Protein AF-A0A535YR15-F1 (afdb_monomer_lite)

pLDDT: mean 78.08, std 16.88, range [30.02, 97.06]

Radius of gyration: 17.27 Å; chains: 1; bounding box: 36×46×43 Å

Secondary structure (DSSP, 8-state):
-----HHHHHHHHHHHHHTT--HHHHHHHHHHHHHHHHHHHHHHHHHHHHHTTT----HHHHHHHHHHHTTSEEEEPPSS-TT--EEEE-HHHHHHHHHHHHHHHHHHHHHTGGGS-HHHHHHHHHHHHHH-------

Sequence (138 aa):
MQVSDPDIAARFDRLVAEADLSRRGLQAWDALLRAHATLMRRLETDLELADRALISRSGMTRRVARLVREGLVRRANTEADARGVVVMLTDAGQDRLTETAPVHMRGVSDLFVAKLDDHELAVLESALAKVTLDCTFG

Structure (mmCIF, N/CA/C/O backbone):
data_AF-A0A535YR15-F1
#
_entry.id   AF-A0A535YR15-F1
#
loop_
_atom_site.group_PDB
_atom_site.id
_atom_site.type_symbol
_atom_site.label_atom_id
_atom_site.label_alt_id
_atom_site.label_comp_id
_atom_site.label_asym_id
_atom_site.label_entity_id
_atom_site.label_seq_id
_atom_site.pdbx_PDB_ins_code
_atom_site.Cartn_x
_atom_site.Cartn_y
_atom_site.Cartn_z
_atom_site.occupancy
_atom_site.B_iso_or_equiv
_atom_site.auth_seq_id
_atom_site.auth_comp_id
_atom_site.auth_asym_id
_atom_site.auth_atom_id
_atom_site.pdbx_PDB_model_num
ATOM 1 N N . MET A 1 1 ? 5.568 -6.279 11.457 1.00 39.84 1 MET A N 1
ATOM 2 C CA . MET A 1 1 ? 4.159 -6.669 11.249 1.00 39.84 1 MET A CA 1
ATOM 3 C C . MET A 1 1 ? 4.083 -8.187 11.334 1.00 39.84 1 MET A C 1
ATOM 5 O O . MET A 1 1 ? 4.403 -8.852 10.360 1.00 39.84 1 MET A O 1
ATOM 9 N N . GLN A 1 2 ? 3.791 -8.745 12.512 1.00 30.02 2 GLN A N 1
ATOM 10 C CA . GLN A 1 2 ? 3.528 -10.183 12.628 1.00 30.02 2 GLN A CA 1
ATOM 11 C C . GLN A 1 2 ? 2.104 -10.427 12.136 1.00 30.02 2 GLN A C 1
ATOM 13 O O . GLN A 1 2 ? 1.135 -10.093 12.812 1.00 30.02 2 GLN A O 1
ATOM 18 N N . VAL A 1 3 ? 1.988 -10.930 10.911 1.00 42.16 3 VAL A N 1
ATOM 19 C CA . VAL A 1 3 ? 0.731 -11.454 10.382 1.00 42.16 3 VAL A CA 1
ATOM 20 C C . VAL A 1 3 ? 0.538 -12.817 11.045 1.00 42.16 3 VAL A C 1
ATOM 22 O O . VAL A 1 3 ? 1.187 -13.784 10.668 1.00 42.16 3 VAL A O 1
ATOM 25 N N . SER A 1 4 ? -0.276 -12.874 12.099 1.00 50.34 4 SER A N 1
ATOM 26 C CA . SER A 1 4 ? -0.500 -14.100 12.885 1.00 50.34 4 SER A CA 1
ATOM 27 C C . SER A 1 4 ? -1.441 -15.108 12.210 1.00 50.34 4 SER A C 1
ATOM 29 O O . SER A 1 4 ? -1.733 -16.142 12.802 1.00 50.34 4 SER A O 1
ATOM 31 N N . ASP A 1 5 ? -1.906 -14.824 10.990 1.00 59.09 5 ASP A N 1
ATOM 32 C CA . ASP A 1 5 ? -2.767 -15.711 10.212 1.00 59.09 5 ASP A CA 1
ATOM 33 C C . ASP A 1 5 ? -2.048 -16.164 8.922 1.00 59.09 5 ASP A C 1
ATOM 35 O O . ASP A 1 5 ? -1.817 -15.339 8.027 1.00 59.09 5 ASP A O 1
ATOM 39 N N . PRO A 1 6 ? -1.659 -17.448 8.809 1.00 61.78 6 PRO A N 1
ATOM 40 C CA . PRO A 1 6 ? -0.968 -17.972 7.634 1.00 61.78 6 PRO A CA 1
ATOM 41 C C . PRO A 1 6 ? -1.801 -17.876 6.344 1.00 61.78 6 PRO A C 1
ATOM 43 O O . PRO A 1 6 ? -1.213 -17.842 5.260 1.00 61.78 6 PRO A O 1
ATOM 46 N N . ASP A 1 7 ? -3.133 -17.770 6.426 1.00 72.50 7 ASP A N 1
ATOM 47 C CA . ASP A 1 7 ? -3.982 -17.595 5.240 1.00 72.50 7 ASP A CA 1
ATOM 48 C C . ASP A 1 7 ? -3.862 -16.178 4.652 1.00 72.50 7 ASP A C 1
ATOM 50 O O . ASP A 1 7 ? -3.856 -16.001 3.432 1.00 72.50 7 ASP A O 1
ATOM 54 N N . ILE A 1 8 ? -3.650 -15.157 5.492 1.00 68.50 8 ILE A N 1
ATOM 55 C CA . ILE A 1 8 ? -3.462 -13.771 5.031 1.00 68.50 8 ILE A CA 1
ATOM 56 C C . ILE A 1 8 ? -2.156 -13.628 4.246 1.00 68.50 8 ILE A C 1
ATOM 58 O O . ILE A 1 8 ? -2.146 -12.997 3.188 1.00 68.50 8 ILE A O 1
ATOM 62 N N . ALA A 1 9 ? -1.064 -14.223 4.735 1.00 69.38 9 ALA A N 1
ATOM 63 C CA . ALA A 1 9 ? 0.224 -14.192 4.043 1.00 69.38 9 ALA A CA 1
ATOM 64 C C . ALA A 1 9 ? 0.135 -14.890 2.675 1.00 69.38 9 ALA A C 1
ATOM 66 O O . ALA A 1 9 ? 0.472 -14.292 1.655 1.00 69.38 9 ALA A O 1
ATOM 67 N N . ALA A 1 10 ? -0.434 -16.099 2.632 1.00 77.12 10 ALA A N 1
ATOM 68 C CA . ALA A 1 10 ? -0.624 -16.835 1.383 1.00 77.12 10 ALA A CA 1
ATOM 69 C C . ALA A 1 10 ? -1.538 -16.093 0.391 1.00 77.12 10 ALA A C 1
ATOM 71 O O . ALA A 1 10 ? -1.324 -16.130 -0.822 1.00 77.12 10 ALA A O 1
ATOM 72 N N . ARG A 1 11 ? -2.567 -15.398 0.886 1.00 76.19 11 ARG A N 1
ATOM 73 C CA . ARG A 1 11 ? -3.465 -14.585 0.058 1.00 76.19 11 ARG A CA 1
ATOM 74 C C . ARG A 1 11 ? -2.772 -13.345 -0.494 1.00 76.19 11 ARG A C 1
ATOM 76 O O . ARG A 1 11 ? -2.984 -13.024 -1.659 1.00 76.19 11 ARG A O 1
ATOM 83 N N . PHE A 1 12 ? -1.934 -12.683 0.300 1.00 75.38 12 PHE A N 1
ATOM 84 C CA . PHE A 1 12 ? -1.107 -11.575 -0.172 1.00 75.38 12 PHE A CA 1
ATOM 85 C C . PHE A 1 12 ? -0.138 -12.026 -1.271 1.00 75.38 12 PHE A C 1
ATOM 87 O O . PHE A 1 12 ? -0.077 -11.388 -2.320 1.00 75.38 12 PHE A O 1
ATOM 94 N N . ASP A 1 13 ? 0.534 -13.163 -1.084 1.00 78.31 13 ASP A N 1
ATOM 95 C CA . ASP A 1 13 ? 1.440 -13.727 -2.090 1.00 78.31 13 ASP A CA 1
ATOM 96 C C . ASP A 1 13 ? 0.713 -14.036 -3.409 1.00 78.31 13 ASP A C 1
ATOM 98 O O . ASP A 1 13 ? 1.221 -13.720 -4.486 1.00 78.31 13 ASP A O 1
ATOM 102 N N . ARG A 1 14 ? -0.514 -14.581 -3.342 1.00 80.31 14 ARG A N 1
ATOM 103 C CA . ARG A 1 14 ? -1.361 -14.781 -4.533 1.00 80.31 14 ARG A CA 1
ATOM 104 C C . ARG A 1 14 ? -1.682 -13.465 -5.242 1.00 80.31 14 ARG A C 1
ATOM 106 O O . ARG A 1 14 ? -1.535 -13.388 -6.455 1.00 80.31 14 ARG A O 1
ATOM 113 N N . LEU A 1 15 ? -2.072 -12.427 -4.501 1.00 81.00 15 LEU A N 1
ATOM 114 C CA . LEU A 1 15 ? -2.402 -11.111 -5.065 1.00 81.00 15 LEU A CA 1
ATOM 115 C C . LEU A 1 15 ? -1.205 -10.449 -5.753 1.00 81.00 15 LEU A C 1
ATOM 117 O O . LEU A 1 15 ? -1.353 -9.823 -6.800 1.00 81.00 15 LEU A O 1
ATOM 121 N N . VAL A 1 16 ? -0.021 -10.582 -5.155 1.00 81.00 16 VAL A N 1
ATOM 122 C CA . VAL A 1 16 ? 1.239 -10.108 -5.733 1.00 81.00 16 VAL A CA 1
ATOM 123 C C . VAL A 1 16 ? 1.536 -10.834 -7.044 1.00 81.00 16 VAL A C 1
ATOM 125 O O . VAL A 1 16 ? 1.861 -10.182 -8.036 1.00 81.00 16 VAL A O 1
ATOM 128 N N . ALA A 1 17 ? 1.390 -12.161 -7.058 1.00 80.12 17 ALA A N 1
ATOM 129 C CA . ALA A 1 17 ? 1.617 -12.972 -8.248 1.00 80.12 17 ALA A CA 1
ATOM 130 C C . ALA A 1 17 ? 0.616 -12.648 -9.373 1.00 80.12 17 ALA A C 1
ATOM 132 O O . ALA A 1 17 ? 1.017 -12.497 -10.522 1.00 80.12 17 ALA A O 1
ATOM 133 N N . GLU A 1 18 ? -0.671 -12.485 -9.053 1.00 83.44 18 GLU A N 1
ATOM 134 C CA . GLU A 1 18 ? -1.721 -12.130 -10.023 1.00 83.44 18 GLU A CA 1
ATOM 135 C C . GLU A 1 18 ? -1.529 -10.745 -10.655 1.00 83.44 18 GLU A C 1
ATOM 137 O O . GLU A 1 18 ? -1.974 -10.512 -11.779 1.00 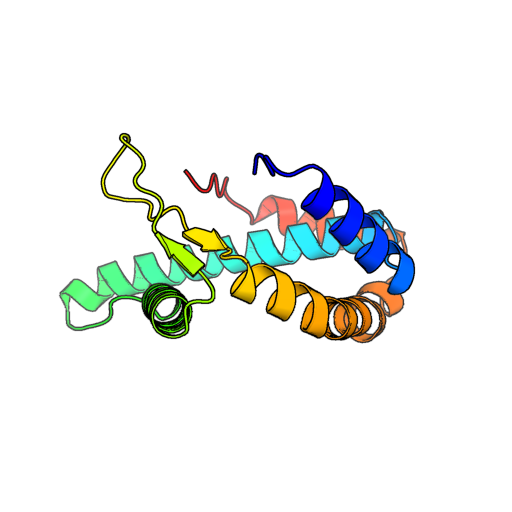83.44 18 GLU A O 1
ATOM 142 N N . ALA A 1 19 ? -0.898 -9.816 -9.938 1.00 83.19 19 ALA A N 1
ATOM 143 C CA . ALA A 1 19 ? -0.611 -8.473 -10.430 1.00 83.19 19 ALA A CA 1
ATOM 144 C C . ALA A 1 19 ? 0.721 -8.369 -11.198 1.00 83.19 19 ALA A C 1
ATOM 146 O O . ALA A 1 19 ? 1.081 -7.268 -11.610 1.00 83.19 19 ALA A O 1
ATOM 147 N N . ASP A 1 20 ? 1.448 -9.479 -11.370 1.00 82.94 20 ASP A N 1
ATOM 148 C CA . ASP A 1 20 ? 2.783 -9.528 -11.989 1.00 82.94 20 ASP A CA 1
ATOM 149 C C . ASP A 1 20 ? 3.781 -8.540 -11.349 1.00 82.94 20 ASP A C 1
ATOM 151 O O . ASP A 1 20 ? 4.611 -7.905 -11.999 1.00 82.94 20 ASP A O 1
ATOM 155 N N . LEU A 1 21 ? 3.674 -8.358 -10.030 1.00 85.44 21 LEU A N 1
ATOM 156 C CA . LEU A 1 21 ? 4.534 -7.432 -9.304 1.00 85.44 21 LEU A CA 1
ATOM 157 C C . LEU A 1 21 ? 5.867 -8.101 -8.975 1.00 85.44 21 LEU A C 1
ATOM 159 O O . LEU A 1 21 ? 5.951 -8.998 -8.132 1.00 85.44 21 LEU A O 1
ATOM 163 N N . SER A 1 22 ? 6.938 -7.621 -9.610 1.00 88.56 22 SER A N 1
ATOM 164 C CA . SER A 1 22 ? 8.292 -8.085 -9.318 1.00 88.56 22 SER A CA 1
ATOM 165 C C . SER A 1 22 ? 8.678 -7.787 -7.864 1.00 88.56 22 SER A C 1
ATOM 167 O O . SER A 1 22 ? 8.237 -6.805 -7.260 1.00 88.56 22 SER A O 1
ATOM 169 N N . ARG A 1 23 ? 9.573 -8.607 -7.293 1.00 87.62 23 ARG A N 1
ATOM 170 C CA . ARG A 1 23 ? 10.097 -8.378 -5.935 1.00 87.62 23 ARG A CA 1
ATOM 171 C C . ARG A 1 23 ? 10.675 -6.967 -5.780 1.00 87.62 23 ARG A C 1
ATOM 173 O O . ARG A 1 23 ? 10.423 -6.332 -4.760 1.00 87.62 23 ARG A O 1
ATOM 180 N N . ARG A 1 24 ? 11.409 -6.474 -6.785 1.00 91.25 24 ARG A N 1
ATOM 181 C CA . ARG A 1 24 ? 11.946 -5.104 -6.778 1.00 91.25 24 ARG A CA 1
ATOM 182 C C . ARG A 1 24 ? 10.843 -4.054 -6.820 1.00 91.25 24 ARG A C 1
ATOM 184 O O . ARG A 1 24 ? 10.902 -3.087 -6.071 1.00 91.25 24 ARG A O 1
ATOM 191 N N . GLY A 1 25 ? 9.823 -4.259 -7.653 1.00 90.50 25 GLY A N 1
ATOM 192 C CA . GLY A 1 25 ? 8.663 -3.372 -7.724 1.00 90.50 25 GLY A CA 1
ATOM 193 C C . GLY A 1 25 ? 7.976 -3.217 -6.368 1.00 90.50 25 GLY A C 1
ATOM 194 O O . GLY A 1 25 ? 7.688 -2.100 -5.941 1.00 90.50 25 GLY A O 1
ATOM 195 N N . LEU A 1 26 ? 7.799 -4.325 -5.642 1.00 89.75 26 LEU A N 1
ATOM 196 C CA . LEU A 1 26 ? 7.242 -4.315 -4.285 1.00 89.75 26 LEU A CA 1
ATOM 197 C C . LEU A 1 26 ? 8.139 -3.591 -3.280 1.00 89.75 26 LEU A C 1
ATOM 199 O O . LEU A 1 26 ? 7.627 -2.862 -2.437 1.00 89.75 26 LEU A O 1
ATOM 203 N N . GLN A 1 27 ? 9.459 -3.777 -3.361 1.00 91.44 27 GLN A N 1
ATOM 204 C CA . GLN A 1 27 ? 10.417 -3.096 -2.485 1.00 91.44 27 GLN A CA 1
ATOM 205 C C . GLN A 1 27 ? 10.396 -1.578 -2.698 1.00 91.44 27 GLN A C 1
ATOM 207 O O . GLN A 1 27 ? 10.293 -0.820 -1.733 1.00 91.44 27 GLN A O 1
ATOM 212 N N . ALA A 1 28 ? 10.403 -1.127 -3.954 1.00 91.94 28 ALA A N 1
ATOM 213 C CA . ALA A 1 28 ? 10.298 0.291 -4.288 1.00 91.94 28 ALA A CA 1
ATOM 214 C C . ALA A 1 28 ? 8.945 0.886 -3.856 1.00 91.94 28 ALA A C 1
ATOM 216 O O . ALA A 1 28 ? 8.894 1.998 -3.325 1.00 91.94 28 ALA A O 1
ATOM 217 N N . TRP A 1 29 ? 7.851 0.138 -4.032 1.00 92.31 29 TRP A N 1
ATOM 218 C CA . TRP A 1 29 ? 6.523 0.540 -3.566 1.00 92.31 29 TRP A CA 1
ATOM 219 C C . TRP A 1 29 ? 6.448 0.646 -2.033 1.00 92.31 29 TRP A C 1
ATOM 221 O O . TRP A 1 29 ? 5.948 1.645 -1.514 1.00 92.31 29 TRP A O 1
ATOM 231 N N . ASP A 1 30 ? 6.998 -0.323 -1.293 1.00 90.25 30 ASP A N 1
ATOM 232 C CA . ASP A 1 30 ? 7.082 -0.270 0.175 1.00 90.25 30 ASP A CA 1
ATOM 233 C C . ASP A 1 30 ? 7.914 0.935 0.643 1.00 90.25 30 ASP A C 1
ATOM 235 O O . ASP A 1 30 ? 7.482 1.692 1.516 1.00 90.25 30 ASP A O 1
ATOM 239 N N . ALA A 1 31 ? 9.069 1.181 0.015 1.00 90.06 31 ALA A N 1
ATOM 240 C CA . ALA A 1 31 ? 9.902 2.345 0.307 1.00 90.06 31 ALA A CA 1
ATOM 241 C C . ALA A 1 31 ? 9.144 3.668 0.082 1.00 90.06 31 ALA A C 1
ATOM 243 O O . ALA A 1 31 ? 9.225 4.576 0.914 1.00 90.06 31 ALA A O 1
ATOM 244 N N . LEU A 1 32 ? 8.346 3.765 -0.988 1.00 91.50 32 LEU A N 1
ATOM 245 C CA . LEU A 1 32 ? 7.497 4.928 -1.265 1.00 91.50 32 LEU A CA 1
ATOM 246 C C . LEU A 1 32 ? 6.428 5.129 -0.193 1.00 91.50 32 LEU A C 1
ATOM 248 O O . LEU A 1 32 ? 6.270 6.244 0.311 1.00 91.50 32 LEU A O 1
ATOM 252 N N . LEU A 1 33 ? 5.721 4.067 0.193 1.00 89.06 33 LEU A N 1
ATOM 253 C CA . LEU A 1 33 ? 4.703 4.135 1.241 1.00 89.06 33 LEU A CA 1
ATOM 254 C C . LEU A 1 33 ? 5.299 4.561 2.589 1.00 89.06 33 LEU A C 1
ATOM 256 O O . LEU A 1 33 ? 4.705 5.381 3.294 1.00 89.06 33 LEU A O 1
ATOM 260 N N . ARG A 1 34 ? 6.489 4.062 2.939 1.00 85.69 34 ARG A N 1
ATOM 261 C CA . ARG A 1 34 ? 7.195 4.433 4.176 1.00 85.69 34 ARG A CA 1
ATOM 262 C C . ARG A 1 34 ? 7.675 5.880 4.173 1.00 85.69 34 ARG A C 1
ATOM 264 O O . ARG A 1 34 ? 7.480 6.586 5.169 1.00 85.69 34 ARG A O 1
ATOM 271 N N . ALA A 1 35 ? 8.254 6.339 3.066 1.00 87.06 35 ALA A N 1
ATOM 272 C CA . ALA A 1 35 ? 8.660 7.729 2.905 1.00 87.06 35 ALA A CA 1
ATOM 273 C C . ALA A 1 35 ? 7.440 8.658 3.002 1.00 87.06 35 ALA A C 1
ATOM 275 O O . ALA A 1 35 ? 7.444 9.609 3.784 1.00 87.06 35 ALA A O 1
ATOM 276 N N . HIS A 1 36 ? 6.349 8.327 2.303 1.00 85.31 36 HIS A N 1
ATOM 277 C CA . HIS A 1 36 ? 5.090 9.066 2.386 1.00 85.31 36 HIS A CA 1
ATOM 278 C C . HIS A 1 36 ? 4.553 9.120 3.822 1.00 85.31 36 HIS A C 1
ATOM 280 O O . HIS A 1 36 ? 4.241 10.198 4.324 1.00 85.31 36 HIS A O 1
ATOM 286 N N . ALA A 1 37 ? 4.496 7.984 4.522 1.00 81.94 37 ALA A N 1
ATOM 287 C CA . ALA A 1 37 ? 4.034 7.933 5.907 1.00 81.94 37 ALA A CA 1
ATOM 288 C C . ALA A 1 37 ? 4.921 8.766 6.851 1.00 81.94 37 ALA A C 1
ATOM 290 O O . ALA A 1 37 ? 4.405 9.432 7.749 1.00 81.94 37 ALA A O 1
ATOM 291 N N . THR A 1 38 ? 6.242 8.758 6.643 1.00 82.50 38 THR A N 1
ATOM 292 C CA . THR A 1 38 ? 7.188 9.598 7.394 1.00 82.50 38 THR A CA 1
ATOM 293 C C . THR A 1 38 ? 6.886 11.077 7.199 1.00 82.50 38 THR A C 1
ATOM 295 O O . THR A 1 38 ? 6.716 11.800 8.181 1.00 82.50 38 THR A O 1
ATOM 298 N N . LEU A 1 39 ? 6.776 11.513 5.943 1.00 82.69 39 LEU A N 1
ATOM 299 C CA . LEU A 1 39 ? 6.515 12.907 5.598 1.00 82.69 39 LEU A CA 1
ATOM 300 C C . LEU A 1 39 ? 5.154 13.371 6.120 1.00 82.69 39 LEU A C 1
ATOM 302 O O . LEU A 1 39 ? 5.067 14.443 6.709 1.00 82.69 39 LEU A O 1
ATOM 306 N N . MET A 1 40 ? 4.112 12.544 5.992 1.00 79.62 40 MET A N 1
ATOM 307 C CA . MET A 1 40 ? 2.781 12.874 6.505 1.00 79.62 40 MET A CA 1
ATOM 308 C C . MET A 1 40 ? 2.763 13.022 8.028 1.00 79.62 40 MET A C 1
ATOM 310 O O . MET A 1 40 ? 2.132 13.949 8.526 1.00 79.62 40 MET A O 1
ATOM 314 N N . ARG A 1 41 ? 3.476 12.166 8.775 1.00 75.19 41 ARG A N 1
ATOM 315 C CA . ARG A 1 41 ? 3.580 12.308 10.239 1.00 75.19 41 ARG A CA 1
ATOM 316 C C . ARG A 1 41 ? 4.393 13.528 10.657 1.00 75.19 41 ARG A C 1
ATOM 318 O O . ARG A 1 41 ? 4.070 14.149 11.665 1.00 75.19 41 ARG A O 1
ATOM 325 N N . ARG A 1 42 ? 5.451 13.870 9.914 1.00 78.81 42 ARG A N 1
ATOM 326 C CA . ARG A 1 42 ? 6.216 15.100 10.166 1.00 78.81 42 ARG A CA 1
ATOM 327 C C . ARG A 1 42 ? 5.370 16.334 9.903 1.00 78.81 42 ARG A C 1
ATOM 329 O O . ARG A 1 42 ? 5.279 17.165 10.791 1.00 78.81 42 ARG A O 1
ATOM 336 N N . LEU A 1 43 ? 4.653 16.372 8.782 1.00 76.12 43 LEU A N 1
ATOM 337 C CA . LEU A 1 43 ? 3.703 17.440 8.490 1.00 76.12 43 LEU A CA 1
ATOM 338 C C . LEU A 1 43 ? 2.610 17.540 9.563 1.00 76.12 43 LEU A C 1
ATOM 340 O O . LEU A 1 43 ? 2.287 18.638 9.988 1.00 76.12 43 LEU A O 1
ATOM 344 N N . GLU A 1 44 ? 2.063 16.415 10.032 1.00 69.75 44 GLU A N 1
ATOM 345 C CA . GLU A 1 44 ? 1.110 16.400 11.150 1.00 69.75 44 GLU A CA 1
ATOM 346 C C . GLU A 1 44 ? 1.733 16.960 12.430 1.00 69.75 44 GLU A C 1
ATOM 348 O O . GLU A 1 44 ? 1.107 17.783 13.078 1.00 69.75 44 GLU A O 1
ATOM 353 N N . THR A 1 45 ? 2.972 16.591 12.762 1.00 72.44 45 THR A N 1
ATOM 354 C CA . THR A 1 45 ? 3.678 17.132 13.936 1.00 72.44 45 THR A CA 1
ATOM 355 C C . THR A 1 45 ? 3.911 18.637 13.802 1.00 72.44 45 THR A C 1
ATOM 357 O O . THR A 1 45 ? 3.670 19.382 14.747 1.00 72.44 45 THR A O 1
ATOM 360 N N . ASP A 1 46 ? 4.361 19.095 12.635 1.00 73.62 46 ASP A N 1
ATOM 361 C CA . ASP A 1 46 ? 4.622 20.509 12.362 1.00 73.62 46 ASP A CA 1
ATOM 362 C C . ASP A 1 46 ? 3.322 21.322 12.421 1.00 73.62 46 ASP A C 1
ATOM 364 O O . ASP A 1 46 ? 3.291 22.406 13.006 1.00 73.62 46 ASP A O 1
ATOM 368 N N . LEU A 1 47 ? 2.229 20.771 11.882 1.00 68.56 47 LEU A N 1
ATOM 369 C CA . LEU A 1 47 ? 0.895 21.357 11.976 1.00 68.56 47 LEU A CA 1
ATOM 370 C C . LEU A 1 47 ? 0.344 21.307 13.399 1.00 68.56 47 LEU A C 1
ATOM 372 O O . LEU A 1 47 ? -0.229 22.290 13.819 1.00 68.56 47 LEU A O 1
ATOM 376 N N . GLU A 1 48 ? 0.551 20.247 14.181 1.00 65.19 48 GLU A N 1
ATOM 377 C CA . GLU A 1 48 ? 0.144 20.186 15.594 1.00 65.19 48 GLU A CA 1
ATOM 378 C C . GLU A 1 48 ? 0.905 21.201 16.457 1.00 65.19 48 GLU A C 1
ATOM 380 O O . GLU A 1 48 ? 0.333 21.827 17.356 1.00 65.19 48 GLU A O 1
ATOM 385 N N . LEU A 1 49 ? 2.199 21.389 16.181 1.00 64.12 49 LEU A N 1
ATOM 386 C CA . LEU A 1 49 ? 3.010 22.440 16.791 1.00 64.12 49 LEU A CA 1
ATOM 387 C C . LEU A 1 49 ? 2.497 23.830 16.393 1.00 64.12 49 LEU A C 1
ATOM 389 O O . LEU A 1 49 ? 2.457 24.718 17.246 1.00 64.12 49 LEU A O 1
ATOM 393 N N . ALA A 1 50 ? 2.045 23.999 15.148 1.00 59.84 50 ALA A N 1
ATOM 394 C CA . ALA A 1 50 ? 1.374 25.212 14.685 1.00 59.84 50 ALA A CA 1
ATOM 395 C C . ALA A 1 50 ? -0.056 25.370 15.262 1.00 59.84 50 ALA A C 1
ATOM 397 O O . ALA A 1 50 ? -0.458 26.481 15.591 1.00 59.84 50 ALA A O 1
ATOM 398 N N . ASP A 1 51 ? -0.792 24.278 15.490 1.00 52.69 51 ASP A N 1
ATOM 399 C CA . ASP A 1 51 ? -2.188 24.194 15.960 1.00 52.69 51 ASP A CA 1
ATOM 400 C C . ASP A 1 51 ? -2.344 24.287 17.476 1.00 52.69 51 ASP A C 1
ATOM 402 O O . ASP A 1 51 ? -3.465 24.397 17.985 1.00 52.69 51 AS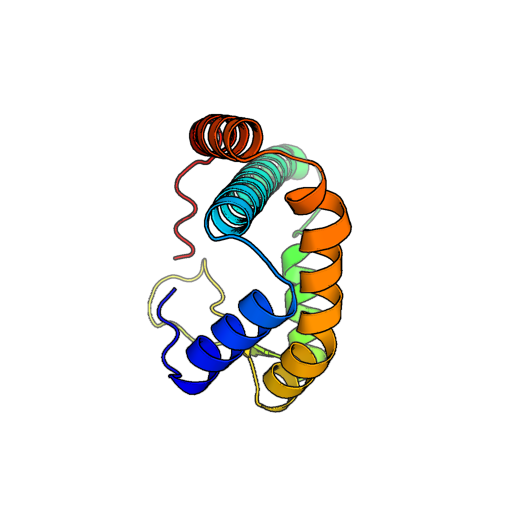P A O 1
ATOM 406 N N . ARG A 1 52 ? -1.241 24.412 18.221 1.00 52.94 52 ARG A N 1
ATOM 407 C CA . ARG A 1 52 ? -1.293 25.165 19.485 1.00 52.94 52 ARG A CA 1
ATOM 408 C C . ARG A 1 52 ? -1.753 26.625 19.265 1.00 52.94 52 ARG A C 1
ATOM 410 O O . ARG A 1 52 ? -1.987 27.325 20.245 1.00 52.94 52 ARG A O 1
ATOM 417 N N . ALA A 1 53 ? -1.990 27.028 18.008 1.00 46.62 53 ALA A N 1
ATOM 418 C CA . ALA A 1 53 ? -2.787 28.165 17.564 1.00 46.62 53 ALA A CA 1
ATOM 419 C C . ALA A 1 53 ? -4.043 27.828 16.694 1.00 46.62 53 ALA A C 1
ATOM 421 O O . ALA A 1 53 ? -4.461 28.719 15.966 1.00 46.62 53 ALA A O 1
ATOM 422 N N . LEU A 1 54 ? -4.701 26.652 16.844 1.00 43.03 54 LEU A N 1
ATOM 423 C CA . LEU A 1 54 ? -6.077 26.255 16.396 1.00 43.03 54 LEU A CA 1
ATOM 424 C C . LEU A 1 54 ? -6.216 25.167 15.268 1.00 43.03 54 LEU A C 1
ATOM 426 O O . LEU A 1 54 ? -6.424 25.520 14.115 1.00 43.03 54 LEU A O 1
ATOM 430 N N . ILE A 1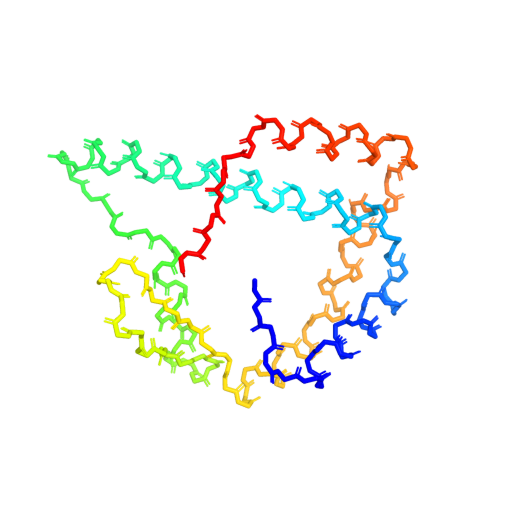 55 ? -6.408 23.884 15.670 1.00 43.66 55 ILE A N 1
ATOM 431 C CA . ILE A 1 55 ? -7.112 22.740 14.976 1.00 43.66 55 ILE A CA 1
ATOM 432 C C . ILE A 1 55 ? -6.308 21.847 13.991 1.00 43.66 55 ILE A C 1
ATOM 434 O O . ILE A 1 55 ? -6.182 22.201 12.829 1.00 43.66 55 ILE A O 1
ATOM 438 N N . SER A 1 56 ? -5.999 20.565 14.291 1.00 48.72 56 SER A N 1
ATOM 439 C CA . SER A 1 56 ? -6.792 19.393 13.810 1.00 48.72 56 SER A CA 1
ATOM 440 C C . SER A 1 56 ? -6.187 18.014 14.181 1.00 48.72 56 SER A C 1
ATOM 442 O O . SER A 1 56 ? -5.217 17.563 13.578 1.00 48.72 56 SER A O 1
ATOM 444 N N . ARG A 1 57 ? -6.909 17.208 14.977 1.00 54.16 57 ARG A N 1
ATOM 445 C CA . ARG A 1 57 ? -6.750 15.732 15.052 1.00 54.16 57 ARG A CA 1
ATOM 446 C C . ARG A 1 57 ? -6.853 15.099 13.645 1.00 54.16 57 ARG A C 1
ATOM 448 O O . ARG A 1 57 ? -7.891 15.230 12.993 1.00 54.16 57 ARG A O 1
ATOM 455 N N . SER A 1 58 ? -5.809 14.416 13.179 1.00 65.62 58 SER A N 1
ATOM 456 C CA . SER A 1 58 ? -5.550 14.057 11.771 1.00 65.62 58 SER A CA 1
ATOM 457 C C . SER A 1 58 ? -6.567 13.182 11.022 1.00 65.62 58 SER A C 1
ATOM 459 O O . SER A 1 58 ? -7.388 12.443 11.575 1.00 65.62 58 SER A O 1
ATOM 461 N N . GLY A 1 59 ? -6.486 13.240 9.685 1.00 66.75 59 GLY A N 1
ATOM 462 C CA . GLY A 1 59 ? -7.332 12.485 8.754 1.00 66.75 59 GLY A CA 1
ATOM 463 C C . GLY A 1 59 ? -7.209 10.960 8.855 1.00 66.75 59 GLY A C 1
ATOM 464 O O . GLY A 1 59 ? -8.176 10.265 8.540 1.00 66.75 59 GLY A O 1
ATOM 465 N N . MET A 1 60 ? -6.082 10.425 9.340 1.00 71.44 60 MET A N 1
ATOM 466 C CA . MET A 1 60 ? -5.915 8.980 9.543 1.00 71.44 60 MET A CA 1
ATOM 467 C C . MET A 1 60 ? -6.812 8.467 10.675 1.00 71.44 60 MET A C 1
ATOM 469 O O . MET A 1 60 ? -7.532 7.484 10.500 1.00 71.44 60 MET A O 1
ATOM 473 N N . THR A 1 61 ? -6.880 9.203 11.789 1.00 72.62 61 THR A N 1
ATOM 474 C CA . THR A 1 61 ? -7.783 8.895 12.909 1.00 72.62 61 THR A CA 1
ATOM 475 C C . THR A 1 61 ? -9.243 8.839 12.449 1.00 72.62 61 THR A C 1
ATOM 477 O O . THR A 1 61 ? -9.989 7.932 12.827 1.00 72.62 61 THR A O 1
ATOM 480 N N . ARG A 1 62 ? -9.655 9.765 11.570 1.00 77.38 62 ARG A N 1
ATOM 481 C CA . ARG A 1 62 ? -11.008 9.770 10.986 1.00 77.38 62 ARG A CA 1
ATOM 482 C C . ARG A 1 62 ? -11.257 8.573 10.066 1.00 77.38 62 ARG A C 1
ATOM 484 O O . ARG A 1 62 ? -12.342 7.994 10.125 1.00 77.38 62 ARG A O 1
ATOM 491 N N . ARG A 1 63 ? -10.273 8.179 9.247 1.00 79.75 63 ARG A N 1
ATOM 492 C CA . ARG A 1 63 ? -10.370 6.988 8.381 1.00 7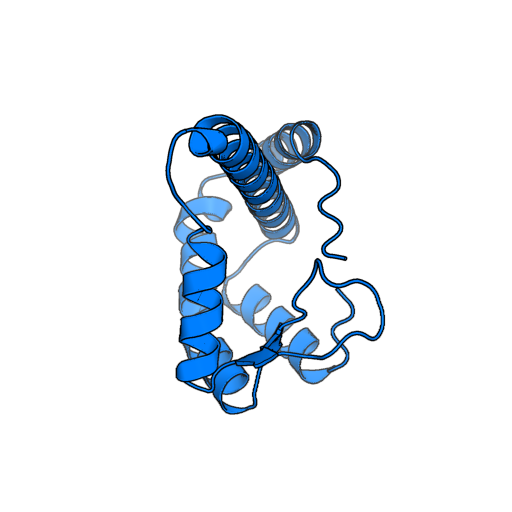9.75 63 ARG A CA 1
ATOM 493 C C . ARG A 1 63 ? -10.514 5.711 9.206 1.00 79.75 63 ARG A C 1
ATOM 495 O O . ARG A 1 63 ? -11.446 4.954 8.962 1.00 79.75 63 ARG A O 1
ATOM 502 N N . VAL A 1 64 ? -9.678 5.518 10.226 1.00 82.19 64 VAL A N 1
ATOM 503 C CA . VAL A 1 64 ? -9.771 4.359 11.132 1.00 82.19 64 VAL A CA 1
ATOM 504 C C . VAL A 1 64 ? -11.119 4.331 11.850 1.00 82.19 64 VAL A C 1
ATOM 506 O O . VAL A 1 64 ? -11.782 3.299 11.872 1.00 82.19 64 VAL A O 1
ATOM 509 N N . ALA A 1 65 ? -11.579 5.465 12.389 1.00 84.25 65 ALA A N 1
ATOM 510 C CA . ALA A 1 65 ? -12.884 5.540 13.046 1.00 84.25 65 ALA A CA 1
ATOM 511 C C . ALA A 1 65 ? -14.043 5.176 12.101 1.00 84.25 65 ALA A C 1
ATOM 513 O O . ALA A 1 65 ? -15.009 4.549 12.533 1.00 84.25 65 ALA A O 1
ATOM 514 N N . ARG A 1 66 ? -13.949 5.542 10.815 1.00 89.56 66 ARG A N 1
ATOM 515 C CA . ARG A 1 66 ? -14.922 5.128 9.799 1.00 89.56 66 ARG A CA 1
ATOM 516 C C . ARG A 1 66 ? -14.892 3.616 9.577 1.00 89.56 66 ARG A C 1
ATOM 518 O O . ARG A 1 66 ? -15.948 3.004 9.646 1.00 89.56 66 ARG A O 1
ATOM 525 N N . LEU A 1 67 ? -13.713 3.027 9.378 1.00 91.88 67 LEU A N 1
ATOM 526 C CA . LEU A 1 67 ? -13.572 1.582 9.162 1.00 91.88 67 LEU A CA 1
ATOM 527 C C . LEU A 1 67 ? -14.084 0.763 10.358 1.00 91.88 67 LEU A C 1
ATOM 529 O O . LEU A 1 67 ? -14.677 -0.294 10.162 1.00 91.88 67 LEU A O 1
ATOM 533 N N . VAL A 1 68 ? -13.903 1.265 11.588 1.00 92.44 68 VAL A N 1
ATOM 534 C CA . VAL A 1 68 ? -14.485 0.652 12.796 1.00 92.44 68 VAL A CA 1
ATOM 535 C C . VAL A 1 68 ? -16.010 0.714 12.758 1.00 92.44 68 VAL A C 1
ATOM 537 O O . VAL A 1 68 ? -16.674 -0.280 13.028 1.00 92.44 68 VAL A O 1
ATOM 540 N N . ARG A 1 69 ? -16.578 1.870 12.398 1.00 93.50 69 ARG A N 1
ATOM 541 C CA . ARG A 1 69 ? -18.034 2.053 12.295 1.00 93.50 69 ARG A CA 1
ATOM 542 C C . ARG A 1 69 ? -18.661 1.172 11.214 1.00 93.50 69 ARG A C 1
ATOM 544 O O . ARG A 1 69 ? -19.783 0.718 11.384 1.00 93.50 69 ARG A O 1
ATOM 551 N N . GLU A 1 70 ? -17.939 0.945 10.122 1.00 95.88 70 GLU A N 1
ATOM 552 C CA . GLU A 1 70 ? -18.332 0.046 9.029 1.00 95.88 70 GLU A CA 1
ATOM 553 C C . GLU A 1 70 ? -18.134 -1.440 9.384 1.00 95.88 70 GLU A C 1
ATOM 555 O O . GLU A 1 70 ? -18.489 -2.306 8.593 1.00 95.88 70 GLU A O 1
ATOM 560 N N . GLY A 1 71 ? -17.569 -1.754 10.556 1.00 94.25 71 GLY A N 1
ATOM 561 C CA . GLY A 1 71 ? -17.343 -3.127 11.002 1.00 94.25 71 GLY A CA 1
ATOM 562 C C . GLY A 1 71 ? -16.227 -3.856 10.253 1.00 94.25 71 GLY A C 1
ATOM 563 O O . GLY A 1 71 ? -16.101 -5.065 10.410 1.00 94.25 71 GLY A O 1
ATOM 564 N N . LEU A 1 72 ? -15.413 -3.151 9.459 1.00 92.94 72 LEU A N 1
ATOM 565 C CA . LEU A 1 72 ? -14.314 -3.727 8.669 1.00 92.94 72 LEU A CA 1
ATOM 566 C C . LEU A 1 72 ? -13.042 -3.920 9.497 1.00 92.94 72 LEU A C 1
ATOM 568 O O . LEU A 1 72 ? -12.191 -4.750 9.187 1.00 92.94 72 LEU A O 1
ATOM 572 N N . VAL A 1 73 ? -12.894 -3.137 10.561 1.00 91.69 73 VAL A N 1
ATOM 573 C CA . VAL A 1 73 ? -11.784 -3.277 11.496 1.00 91.69 73 VAL A CA 1
ATOM 574 C C . VAL A 1 73 ? -12.268 -3.145 12.929 1.00 91.69 73 VAL A C 1
ATOM 576 O O . VAL A 1 73 ? -13.277 -2.504 13.213 1.00 91.69 73 VAL A O 1
ATOM 579 N N . ARG A 1 74 ? -11.506 -3.701 13.860 1.00 89.25 74 ARG A N 1
ATOM 580 C CA . ARG A 1 74 ? -11.709 -3.554 15.299 1.00 89.25 74 ARG A CA 1
ATOM 581 C C . ARG A 1 74 ? -10.437 -3.043 15.951 1.00 89.25 74 ARG A C 1
ATOM 583 O O . ARG A 1 74 ? -9.332 -3.337 15.499 1.00 89.25 74 ARG A O 1
ATOM 590 N N . ARG A 1 75 ? -10.590 -2.286 17.033 1.00 83.81 75 ARG A N 1
ATOM 591 C CA . ARG A 1 75 ? -9.449 -1.901 17.867 1.00 83.81 75 ARG A CA 1
ATOM 592 C C . ARG A 1 75 ? -8.995 -3.120 18.665 1.00 83.81 75 ARG A C 1
ATOM 594 O O . ARG A 1 75 ? -9.825 -3.834 19.224 1.00 83.81 75 ARG A O 1
ATOM 601 N N . ALA A 1 76 ? -7.695 -3.359 18.688 1.00 74.50 76 ALA A N 1
ATOM 602 C CA . ALA A 1 76 ? -7.058 -4.299 19.587 1.00 74.50 76 ALA A CA 1
ATOM 603 C C . ALA A 1 76 ? -6.516 -3.511 20.780 1.00 74.50 76 ALA A C 1
ATOM 605 O O . ALA A 1 76 ? -5.849 -2.494 20.598 1.00 74.50 76 ALA A O 1
ATOM 606 N N . ASN A 1 77 ? -6.827 -3.960 21.993 1.00 58.72 77 ASN A N 1
ATOM 607 C CA . ASN A 1 77 ? -6.216 -3.394 23.187 1.00 58.72 77 ASN A CA 1
ATOM 608 C C . ASN A 1 77 ? -4.809 -3.979 23.305 1.00 58.72 77 ASN A C 1
ATOM 610 O O . ASN A 1 77 ? -4.666 -5.191 23.460 1.00 58.72 77 ASN A O 1
ATOM 614 N N . THR A 1 78 ? -3.786 -3.137 23.220 1.00 54.03 78 THR A N 1
ATOM 615 C CA . THR A 1 78 ? -2.444 -3.485 23.686 1.00 54.03 78 THR A CA 1
ATOM 616 C C . THR A 1 78 ? -2.313 -3.023 25.130 1.00 54.03 78 THR A C 1
ATOM 618 O O . THR A 1 78 ? -2.691 -1.904 25.468 1.00 54.03 78 THR A O 1
ATOM 621 N N . GLU A 1 79 ? -1.776 -3.878 26.000 1.00 54.38 79 GLU A N 1
ATOM 622 C CA . GLU A 1 79 ? -1.458 -3.515 27.391 1.00 54.38 79 GLU A CA 1
ATOM 623 C C . GLU A 1 79 ? -0.323 -2.469 27.477 1.00 54.38 79 GLU A C 1
ATOM 625 O O . GLU A 1 79 ? -0.082 -1.892 28.534 1.00 54.38 79 GLU A O 1
ATOM 630 N N . ALA A 1 80 ? 0.349 -2.185 26.354 1.00 47.81 80 ALA A N 1
ATOM 631 C CA . ALA A 1 80 ? 1.446 -1.236 26.236 1.00 47.81 80 ALA A CA 1
ATOM 632 C C . ALA A 1 80 ? 1.015 0.070 25.537 1.00 47.81 80 ALA A C 1
ATOM 634 O O . ALA A 1 80 ? 0.624 0.059 24.373 1.00 47.81 80 ALA A O 1
ATOM 635 N N . ASP A 1 81 ? 1.146 1.164 26.293 1.00 47.06 81 ASP A N 1
ATOM 636 C CA . ASP A 1 81 ? 1.178 2.596 25.946 1.00 47.06 81 ASP A CA 1
ATOM 637 C C . ASP A 1 81 ? 0.037 3.186 25.079 1.00 47.06 81 ASP A C 1
ATOM 639 O O . ASP A 1 81 ? -0.246 2.801 23.947 1.00 47.06 81 ASP A O 1
ATOM 643 N N . ALA A 1 82 ? -0.571 4.252 25.605 1.00 44.38 82 ALA A N 1
ATOM 644 C CA . ALA A 1 82 ? -1.777 4.935 25.131 1.00 44.38 82 ALA A CA 1
ATOM 645 C C . ALA A 1 82 ? -1.600 5.755 23.832 1.00 44.38 82 ALA A C 1
ATOM 647 O O . ALA A 1 82 ? -2.375 6.677 23.562 1.00 44.38 82 ALA A O 1
ATOM 648 N N . ARG A 1 83 ? -0.574 5.454 23.029 1.00 52.91 83 ARG A N 1
ATOM 649 C CA . ARG A 1 83 ? -0.193 6.230 21.836 1.00 52.91 83 ARG A CA 1
ATOM 650 C C . ARG A 1 83 ? -0.341 5.472 20.515 1.00 52.91 83 ARG A C 1
ATOM 652 O O . ARG A 1 83 ? -0.297 6.111 19.467 1.00 52.91 83 ARG A O 1
ATOM 659 N N . GLY A 1 84 ? -0.599 4.163 20.546 1.00 53.41 84 GLY A N 1
ATOM 660 C CA . GLY A 1 84 ? -0.892 3.353 19.360 1.00 53.41 84 GLY A CA 1
ATOM 661 C C . GLY A 1 84 ? -2.254 2.672 19.469 1.00 53.41 84 GLY A C 1
ATOM 662 O O . GLY A 1 84 ? -2.520 1.958 20.427 1.00 53.41 84 GLY A O 1
ATOM 663 N N . VAL A 1 85 ? -3.140 2.878 18.490 1.00 60.56 85 VAL A N 1
ATOM 664 C CA . VAL A 1 85 ? -4.316 2.011 18.329 1.00 60.56 85 VAL A CA 1
ATOM 665 C C . VAL A 1 85 ? -3.908 0.909 17.369 1.00 60.56 85 VAL A C 1
ATOM 667 O O . VAL A 1 85 ? -3.829 1.150 16.164 1.00 60.56 85 VAL A O 1
ATOM 670 N N . VAL A 1 86 ? -3.665 -0.296 17.881 1.00 62.03 86 VAL A N 1
ATOM 671 C CA . VAL A 1 86 ? -3.569 -1.467 17.009 1.00 62.03 86 VAL A CA 1
ATOM 672 C C . VAL A 1 86 ? -4.963 -1.736 16.449 1.00 62.03 86 VAL A C 1
ATOM 674 O O . VAL A 1 86 ? -5.957 -1.785 17.176 1.00 62.03 86 VAL A O 1
ATOM 677 N N . VAL A 1 87 ? -5.059 -1.854 15.129 1.00 77.38 87 VAL A N 1
ATOM 678 C CA . VAL A 1 87 ? -6.313 -2.076 14.408 1.00 77.38 87 VAL A CA 1
ATOM 679 C C . VAL A 1 87 ? -6.197 -3.410 13.687 1.00 77.38 87 VAL A C 1
ATOM 681 O O . VAL A 1 87 ? -5.267 -3.613 12.915 1.00 77.38 87 VAL A O 1
ATOM 684 N N . MET A 1 88 ? -7.134 -4.317 13.942 1.00 85.44 88 MET A N 1
ATOM 685 C CA . MET A 1 88 ? -7.195 -5.623 13.288 1.00 85.44 88 MET A CA 1
ATOM 686 C C . MET A 1 88 ? -8.379 -5.685 12.331 1.00 85.44 88 MET A C 1
ATOM 688 O O . MET A 1 88 ? -9.440 -5.136 12.633 1.00 85.44 88 MET A O 1
ATOM 692 N N . LEU A 1 89 ? -8.217 -6.376 11.202 1.00 88.81 89 LEU A N 1
ATOM 693 C CA . LEU A 1 89 ? -9.330 -6.689 10.306 1.00 88.81 89 LEU A CA 1
ATOM 694 C C . LEU A 1 89 ? -10.336 -7.604 11.018 1.00 88.81 89 LEU A C 1
ATOM 696 O O . LEU A 1 89 ? -9.960 -8.482 11.797 1.00 88.81 89 LEU A O 1
ATOM 700 N N . THR A 1 90 ? -11.618 -7.377 10.758 1.00 91.88 90 THR A N 1
ATOM 701 C CA . THR A 1 90 ? -12.682 -8.359 11.016 1.00 91.88 90 THR A CA 1
ATOM 702 C C . THR A 1 90 ? -12.802 -9.300 9.818 1.00 91.88 90 THR A C 1
ATOM 704 O O . THR A 1 90 ? -12.213 -9.022 8.775 1.00 91.88 90 THR A O 1
ATOM 707 N N . ASP A 1 91 ? -13.604 -10.358 9.915 1.00 90.75 91 ASP A N 1
ATOM 708 C CA . ASP A 1 91 ? -13.874 -11.254 8.778 1.00 90.75 91 ASP A CA 1
ATOM 709 C C . ASP A 1 91 ? -14.452 -10.475 7.584 1.00 90.75 91 ASP A C 1
ATOM 711 O O . ASP A 1 91 ? -13.928 -10.543 6.476 1.00 90.75 91 ASP A O 1
ATOM 715 N N . ALA A 1 92 ? -15.422 -9.587 7.836 1.00 92.69 92 ALA A N 1
ATOM 716 C CA . ALA A 1 92 ? -15.958 -8.678 6.818 1.00 92.69 92 ALA A CA 1
ATOM 717 C C . ALA A 1 92 ? -14.880 -7.746 6.223 1.00 92.69 92 ALA A C 1
ATOM 719 O O . ALA A 1 92 ? -14.911 -7.407 5.038 1.00 92.69 92 ALA A O 1
ATOM 720 N N . GLY A 1 93 ? -13.911 -7.327 7.040 1.00 91.50 93 GLY A N 1
ATOM 721 C CA . GLY A 1 93 ? -12.738 -6.583 6.591 1.00 91.50 93 GLY A CA 1
ATOM 722 C C . GLY A 1 93 ? -11.826 -7.394 5.678 1.00 91.50 93 GLY A C 1
ATOM 723 O O . GLY A 1 93 ? -11.354 -6.867 4.672 1.00 91.50 93 GLY A O 1
ATOM 724 N N . GLN A 1 94 ? -11.586 -8.662 6.010 1.00 88.69 94 GLN A N 1
ATOM 725 C CA . GLN A 1 94 ? -10.779 -9.574 5.201 1.00 88.69 94 GLN A CA 1
ATOM 726 C C . GLN A 1 94 ? -11.451 -9.872 3.857 1.00 88.69 94 GLN A C 1
ATOM 728 O O . GLN A 1 94 ? -10.793 -9.815 2.814 1.00 88.69 94 GLN A O 1
ATOM 733 N N . ASP A 1 95 ? -12.763 -10.102 3.855 1.00 89.88 95 ASP A N 1
ATOM 734 C CA . ASP A 1 95 ? -13.547 -10.299 2.634 1.00 89.88 95 ASP A CA 1
ATOM 735 C C . ASP A 1 95 ? -13.481 -9.063 1.734 1.00 89.88 95 ASP A C 1
ATOM 737 O O . ASP A 1 95 ? -13.151 -9.160 0.550 1.00 89.88 95 ASP A O 1
ATOM 741 N N . ARG A 1 96 ? -13.683 -7.869 2.306 1.00 90.62 96 ARG A N 1
ATOM 742 C CA . ARG A 1 96 ? -13.577 -6.618 1.545 1.00 90.62 96 ARG A CA 1
ATOM 743 C C . ARG A 1 96 ? -12.166 -6.383 1.010 1.00 90.62 96 ARG A C 1
ATOM 745 O O . ARG A 1 96 ? -12.005 -5.931 -0.126 1.00 90.62 96 ARG A O 1
ATOM 752 N N . LEU A 1 97 ? -11.142 -6.647 1.821 1.00 87.75 97 LEU A N 1
ATOM 753 C CA . LEU A 1 97 ? -9.753 -6.533 1.385 1.00 87.75 97 LEU A CA 1
ATOM 754 C C . LEU A 1 97 ? -9.492 -7.473 0.208 1.00 87.75 97 LEU A C 1
ATOM 756 O O . LEU A 1 97 ? -8.901 -7.057 -0.777 1.00 87.75 97 LEU A O 1
ATOM 760 N N . THR A 1 98 ? -9.993 -8.701 0.270 1.00 86.06 98 THR A N 1
ATOM 761 C CA . THR A 1 98 ? -9.866 -9.671 -0.823 1.00 86.06 98 THR A CA 1
ATOM 762 C C . THR A 1 98 ? -10.481 -9.172 -2.108 1.00 86.06 98 THR A C 1
ATOM 764 O O . THR A 1 98 ? -9.869 -9.284 -3.162 1.00 86.06 98 THR A O 1
ATOM 767 N N . GLU A 1 99 ? -11.706 -8.670 -2.031 1.00 88.31 99 GLU A N 1
ATOM 768 C CA . GLU A 1 99 ? -12.443 -8.220 -3.203 1.00 88.31 99 GLU A CA 1
ATOM 769 C C . GLU A 1 99 ? -11.718 -7.057 -3.898 1.00 88.31 99 GLU A C 1
ATOM 771 O O . GLU A 1 99 ? -11.672 -6.969 -5.124 1.00 88.31 99 GLU A O 1
ATOM 776 N N . THR A 1 100 ? -11.117 -6.163 -3.110 1.00 88.81 100 THR A N 1
ATOM 777 C CA . THR A 1 100 ? -10.584 -4.887 -3.605 1.00 88.81 100 THR A CA 1
ATOM 778 C C . THR A 1 100 ? -9.082 -4.897 -3.885 1.00 88.81 100 THR A C 1
ATOM 780 O O . THR A 1 100 ? -8.623 -4.176 -4.775 1.00 88.81 100 THR A O 1
ATOM 783 N N . ALA A 1 101 ? -8.305 -5.722 -3.180 1.00 88.06 101 ALA A N 1
ATOM 784 C CA . ALA A 1 101 ? -6.854 -5.771 -3.320 1.00 88.06 101 ALA A CA 1
ATOM 785 C C . ALA A 1 101 ? -6.367 -6.099 -4.744 1.00 88.06 101 ALA A C 1
ATOM 787 O O . ALA A 1 101 ? -5.452 -5.407 -5.189 1.00 88.06 101 ALA A O 1
ATOM 788 N N . PRO A 1 102 ? -6.967 -7.032 -5.517 1.00 88.50 102 PRO A N 1
ATOM 789 C CA . PRO A 1 102 ? -6.512 -7.314 -6.879 1.00 88.50 102 PRO A CA 1
ATOM 790 C C . PRO A 1 102 ? -6.553 -6.078 -7.783 1.00 88.50 102 PRO A C 1
ATOM 792 O O . PRO A 1 102 ? -5.649 -5.850 -8.582 1.00 88.50 102 PRO A O 1
ATOM 795 N N . VAL A 1 103 ? -7.597 -5.251 -7.648 1.00 90.19 103 VAL A N 1
ATOM 796 C CA . VAL A 1 103 ? -7.740 -4.010 -8.426 1.00 90.19 103 VAL A CA 1
ATOM 797 C C . VAL A 1 103 ? -6.646 -3.017 -8.046 1.00 90.19 103 VAL A C 1
ATOM 799 O O . VAL A 1 103 ? -6.037 -2.409 -8.924 1.00 90.19 103 VAL A O 1
ATOM 802 N N . HIS A 1 104 ? -6.368 -2.874 -6.748 1.00 87.44 104 HIS A N 1
ATOM 803 C CA . HIS A 1 104 ? -5.305 -1.995 -6.272 1.00 87.44 104 HIS A CA 1
ATOM 804 C C . HIS A 1 104 ? -3.924 -2.453 -6.757 1.00 87.44 104 HIS A C 1
ATOM 806 O O . HIS A 1 104 ? -3.170 -1.640 -7.283 1.00 87.44 104 HIS A O 1
ATOM 812 N N . MET A 1 105 ? -3.619 -3.748 -6.635 1.00 90.19 105 MET A N 1
ATOM 813 C CA . MET A 1 105 ? -2.317 -4.307 -7.006 1.00 90.19 105 MET A CA 1
ATOM 814 C C . MET A 1 105 ? -2.062 -4.224 -8.512 1.00 90.19 105 MET A C 1
ATOM 816 O O . MET A 1 105 ? -0.964 -3.845 -8.911 1.00 90.19 105 MET A O 1
ATOM 820 N N . ARG A 1 106 ? -3.082 -4.454 -9.352 1.00 90.44 106 ARG A N 1
ATOM 821 C CA . ARG A 1 106 ? -2.980 -4.171 -10.795 1.00 90.44 106 ARG A CA 1
ATOM 822 C C . ARG A 1 106 ? -2.683 -2.701 -11.068 1.00 90.44 106 ARG A C 1
ATOM 824 O O . ARG A 1 106 ? -1.795 -2.401 -11.850 1.00 90.44 106 ARG A O 1
ATOM 831 N N . GLY A 1 107 ? -3.352 -1.784 -10.366 1.00 91.12 107 GLY A N 1
ATOM 832 C CA . GLY A 1 107 ? -3.055 -0.355 -10.474 1.00 91.12 107 GLY A CA 1
ATOM 833 C C . GLY A 1 107 ? -1.603 -0.015 -10.117 1.00 91.12 107 GLY A C 1
ATOM 834 O O . GLY A 1 107 ? -0.974 0.765 -10.826 1.00 91.12 107 GLY A O 1
ATOM 835 N N . VAL A 1 108 ? -1.050 -0.617 -9.057 1.00 91.69 108 VAL A N 1
ATOM 836 C CA . VAL A 1 108 ? 0.371 -0.458 -8.690 1.00 91.69 108 VAL A CA 1
ATOM 837 C C . VAL A 1 108 ? 1.283 -1.017 -9.784 1.00 91.69 108 VAL A C 1
ATOM 839 O O . VAL A 1 108 ? 2.272 -0.379 -10.141 1.00 91.69 108 VAL A O 1
ATOM 842 N N . SER A 1 109 ? 0.942 -2.174 -10.347 1.00 91.56 109 SER A N 1
ATOM 843 C CA . SER A 1 109 ? 1.710 -2.769 -11.439 1.00 91.56 109 SER A CA 1
ATOM 844 C C . SER A 1 109 ? 1.717 -1.857 -12.668 1.00 91.56 109 SER A C 1
ATOM 846 O O . SER A 1 109 ? 2.770 -1.373 -13.076 1.00 91.56 109 SER A O 1
ATOM 848 N N . ASP A 1 110 ? 0.539 -1.494 -13.174 1.00 93.62 110 ASP A N 1
ATOM 849 C CA . ASP A 1 110 ? 0.376 -0.7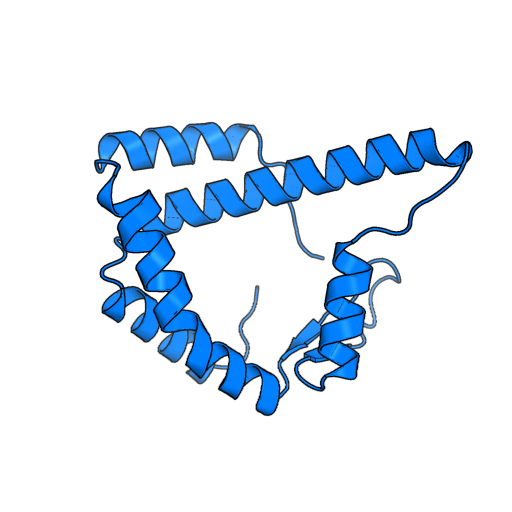77 -14.441 1.00 93.62 110 ASP A CA 1
ATOM 850 C C . ASP A 1 110 ? 0.873 0.674 -14.397 1.00 93.62 110 ASP A C 1
ATOM 852 O O . ASP A 1 110 ? 1.398 1.194 -15.390 1.00 93.62 110 ASP A O 1
ATOM 856 N N . LEU A 1 111 ? 0.663 1.361 -13.269 1.00 93.25 111 LEU A N 1
ATOM 857 C CA . LEU A 1 111 ? 0.909 2.802 -13.146 1.00 93.25 111 LEU A CA 1
ATOM 858 C C . LEU A 1 111 ? 2.266 3.137 -12.532 1.00 93.25 111 LEU A C 1
ATOM 860 O O . LEU A 1 111 ? 2.714 4.274 -12.676 1.00 93.25 111 LEU A O 1
ATOM 864 N N . PHE A 1 112 ? 2.904 2.186 -11.850 1.00 92.81 112 PHE A N 1
ATOM 865 C CA . PHE A 1 112 ? 4.163 2.422 -11.152 1.00 92.81 112 PHE A CA 1
ATOM 866 C C . PHE A 1 112 ? 5.240 1.425 -11.572 1.00 92.81 112 PHE A C 1
ATOM 868 O O . PHE A 1 112 ? 6.217 1.833 -12.195 1.00 92.81 112 PHE A O 1
ATOM 875 N N . VAL A 1 113 ? 5.064 0.129 -11.296 1.00 92.81 113 VAL A N 1
ATOM 876 C CA . VAL A 1 113 ? 6.136 -0.861 -11.517 1.00 92.81 113 VAL A CA 1
ATOM 877 C C . VAL A 1 113 ? 6.461 -1.024 -12.999 1.00 92.81 113 VAL A C 1
ATOM 879 O O . VAL A 1 113 ? 7.622 -0.944 -13.374 1.00 92.81 113 VAL A O 1
ATOM 882 N N . ALA A 1 114 ? 5.455 -1.147 -13.863 1.00 93.88 114 ALA A N 1
ATOM 883 C CA . ALA A 1 114 ? 5.634 -1.300 -15.306 1.00 93.88 114 ALA A CA 1
ATOM 884 C C . ALA A 1 114 ? 6.204 -0.048 -16.005 1.00 93.88 114 ALA A C 1
ATOM 886 O O . ALA A 1 114 ? 6.429 -0.070 -17.216 1.00 93.88 114 ALA A O 1
ATOM 887 N N . LYS A 1 115 ? 6.381 1.071 -15.287 1.00 95.94 115 LYS A N 1
ATOM 888 C CA . LYS A 1 115 ? 6.939 2.322 -15.826 1.00 95.94 115 LYS A CA 1
ATOM 889 C C . LYS A 1 115 ? 8.429 2.482 -15.573 1.00 95.94 115 LYS A C 1
ATOM 891 O O . LYS A 1 115 ? 9.002 3.420 -16.117 1.00 95.94 115 LYS A O 1
ATOM 896 N N . LEU A 1 116 ? 9.011 1.614 -14.753 1.00 95.31 116 LEU A N 1
ATOM 897 C CA . LEU A 1 116 ? 10.382 1.726 -14.289 1.00 95.31 116 LEU A CA 1
ATOM 898 C C . LEU A 1 116 ? 11.120 0.425 -14.572 1.00 95.31 116 LEU A C 1
ATOM 900 O O . LEU A 1 116 ? 10.581 -0.662 -14.354 1.00 95.31 116 LEU A O 1
ATOM 904 N N . ASP A 1 117 ? 12.356 0.532 -15.039 1.00 94.75 117 ASP A N 1
ATOM 905 C CA . ASP A 1 117 ? 13.217 -0.636 -15.154 1.00 94.75 117 ASP A CA 1
ATOM 906 C C . ASP A 1 117 ? 13.806 -1.060 -13.793 1.00 94.75 117 ASP A C 1
ATOM 908 O O . ASP A 1 117 ? 13.679 -0.392 -12.761 1.00 94.75 117 ASP A O 1
ATOM 912 N N . ASP A 1 118 ? 14.471 -2.214 -13.786 1.00 93.81 118 ASP A N 1
ATOM 913 C CA . ASP A 1 118 ? 15.078 -2.801 -12.590 1.00 93.81 118 ASP A CA 1
ATOM 914 C C . ASP A 1 118 ? 16.130 -1.893 -11.925 1.00 93.81 118 ASP A C 1
ATOM 916 O O . ASP A 1 118 ? 16.325 -1.953 -10.706 1.00 93.81 118 ASP A O 1
ATOM 920 N N . HIS A 1 119 ? 16.825 -1.069 -12.714 1.00 95.94 119 HIS A N 1
ATOM 921 C CA . HIS A 1 119 ? 17.820 -0.130 -12.216 1.00 95.94 119 HIS A CA 1
ATOM 922 C C . HIS A 1 119 ? 17.146 1.088 -11.579 1.00 95.94 119 HIS A C 1
ATOM 924 O O . HIS A 1 119 ? 17.502 1.468 -10.462 1.00 95.94 119 HIS A O 1
ATOM 930 N N . GLU A 1 120 ? 16.144 1.663 -12.240 1.00 97.06 120 GLU A N 1
ATOM 931 C CA . GLU A 1 120 ? 15.360 2.795 -11.744 1.00 97.06 120 GLU A CA 1
ATOM 932 C C . GLU A 1 120 ? 14.632 2.451 -10.443 1.00 97.06 120 GLU A C 1
ATOM 934 O O . GLU A 1 120 ? 14.682 3.227 -9.485 1.00 97.06 120 GLU A O 1
ATOM 939 N N . LEU A 1 121 ? 14.029 1.260 -10.362 1.00 96.38 121 LEU A N 1
ATOM 940 C CA . LEU A 1 121 ? 13.398 0.757 -9.140 1.00 96.38 121 LEU A CA 1
ATOM 941 C C . LEU A 1 121 ? 14.398 0.682 -7.978 1.00 96.38 121 LEU A C 1
ATOM 943 O O . LEU A 1 121 ? 14.086 1.121 -6.871 1.00 96.38 121 LEU A O 1
ATOM 947 N N . ALA A 1 122 ? 15.615 0.189 -8.229 1.00 94.56 122 ALA A N 1
ATOM 948 C CA . ALA A 1 122 ? 16.661 0.099 -7.209 1.00 94.56 122 ALA A CA 1
ATOM 949 C C . ALA A 1 122 ? 17.172 1.482 -6.762 1.00 94.56 122 ALA A C 1
ATOM 951 O O . ALA A 1 122 ? 17.419 1.711 -5.573 1.00 94.56 122 ALA A O 1
ATOM 952 N N . VAL A 1 123 ? 17.322 2.423 -7.699 1.00 96.50 123 VAL A N 1
ATOM 953 C CA . VAL A 1 123 ? 17.694 3.811 -7.385 1.00 96.50 123 VAL A CA 1
ATOM 954 C C . VAL A 1 123 ? 16.614 4.473 -6.533 1.00 96.50 123 VAL A C 1
ATOM 956 O O . VAL A 1 123 ? 16.935 5.109 -5.526 1.00 96.50 123 VAL A O 1
ATOM 959 N N . LEU A 1 124 ? 15.344 4.299 -6.904 1.00 95.38 124 LEU A N 1
ATOM 960 C CA . LEU A 1 124 ? 14.208 4.871 -6.194 1.00 95.38 124 LEU A CA 1
ATOM 961 C C . LEU A 1 124 ? 14.086 4.309 -4.773 1.00 95.38 124 LEU A C 1
ATOM 963 O O . LEU A 1 124 ? 13.973 5.087 -3.826 1.00 95.38 124 LEU A O 1
ATOM 967 N N . GLU A 1 125 ? 14.180 2.986 -4.609 1.00 94.06 125 GLU A N 1
ATOM 968 C CA . GLU A 1 125 ? 14.209 2.323 -3.299 1.00 94.06 125 GLU A CA 1
ATOM 969 C C . GLU A 1 125 ? 15.314 2.915 -2.408 1.00 94.06 125 GLU A C 1
ATOM 971 O O . GLU A 1 125 ? 15.048 3.373 -1.294 1.00 94.06 125 GLU A O 1
ATOM 976 N N . SER A 1 126 ? 16.546 2.987 -2.925 1.00 93.62 126 SER A N 1
ATOM 977 C CA . SER A 1 126 ? 17.706 3.522 -2.200 1.00 93.62 126 SER A CA 1
ATOM 978 C C . SER A 1 126 ? 17.543 4.997 -1.822 1.00 93.62 126 SER A C 1
ATOM 980 O O . SER A 1 126 ? 17.919 5.413 -0.723 1.00 93.62 126 SER A O 1
ATOM 982 N N . ALA A 1 127 ? 16.971 5.812 -2.711 1.00 94.56 127 ALA A N 1
ATOM 983 C CA . ALA A 1 127 ? 16.723 7.224 -2.444 1.00 94.56 127 ALA A CA 1
ATOM 984 C C . ALA A 1 127 ? 15.650 7.421 -1.360 1.00 94.56 127 ALA A C 1
ATOM 986 O O . ALA A 1 127 ? 15.860 8.190 -0.421 1.00 94.56 127 ALA A O 1
ATOM 987 N N . LEU A 1 128 ? 14.528 6.702 -1.454 1.00 93.06 128 LEU A N 1
ATOM 988 C CA . LEU A 1 128 ? 13.407 6.804 -0.514 1.00 93.06 128 LEU A CA 1
ATOM 989 C C . LEU A 1 128 ? 13.751 6.251 0.874 1.00 93.06 128 LEU A C 1
ATOM 991 O O . LEU A 1 128 ? 13.290 6.787 1.887 1.00 93.06 128 LEU A O 1
ATOM 995 N N . ALA A 1 129 ? 14.622 5.243 0.943 1.00 88.00 129 ALA A N 1
ATOM 996 C CA . ALA A 1 129 ? 15.140 4.728 2.206 1.00 88.00 129 ALA A CA 1
ATOM 997 C C . ALA A 1 129 ? 15.868 5.811 3.027 1.00 88.00 129 ALA A C 1
ATOM 999 O O . ALA A 1 129 ? 15.757 5.825 4.249 1.00 88.00 129 ALA A O 1
ATOM 1000 N N . LYS A 1 130 ? 16.548 6.772 2.382 1.00 88.44 130 LYS A N 1
ATOM 1001 C CA . LYS A 1 130 ? 17.296 7.848 3.071 1.00 88.44 130 LYS A CA 1
ATOM 1002 C C . LYS A 1 130 ? 16.408 8.888 3.753 1.00 88.44 130 LYS A C 1
ATOM 1004 O O . LYS A 1 130 ? 16.865 9.569 4.665 1.00 88.44 130 LYS A O 1
ATOM 1009 N N . VAL A 1 131 ? 15.170 9.046 3.287 1.00 85.56 131 VAL A N 1
ATOM 1010 C CA . VAL A 1 131 ? 14.196 10.017 3.828 1.00 85.56 131 VAL A CA 1
ATOM 1011 C C . VAL A 1 131 ? 13.123 9.351 4.686 1.00 85.56 131 VAL A C 1
ATOM 1013 O O . VAL A 1 131 ? 12.244 10.019 5.230 1.00 85.56 131 VAL A O 1
ATOM 1016 N N . THR A 1 132 ? 13.199 8.030 4.823 1.00 82.25 132 THR A N 1
ATOM 1017 C CA . THR A 1 132 ? 12.377 7.271 5.752 1.00 82.25 132 THR A CA 1
ATOM 1018 C C . THR A 1 132 ? 13.063 7.289 7.112 1.00 82.25 132 THR A C 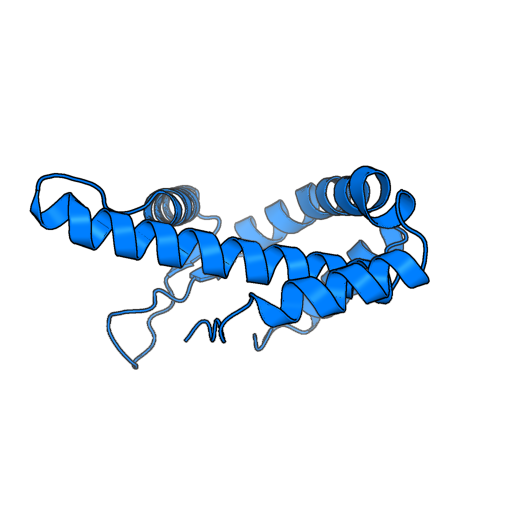1
ATOM 1020 O O . THR A 1 132 ? 14.189 6.831 7.262 1.00 82.25 132 THR A O 1
ATOM 1023 N N . LEU A 1 133 ? 12.384 7.827 8.119 1.00 67.38 133 LEU A N 1
ATOM 1024 C CA . LEU A 1 133 ? 12.770 7.616 9.514 1.00 67.38 133 LEU A CA 1
ATOM 1025 C C . LEU A 1 133 ? 12.135 6.305 9.962 1.00 67.38 133 LEU A C 1
ATOM 1027 O O . LEU A 1 133 ? 11.059 5.988 9.458 1.00 67.38 133 LEU A O 1
ATOM 1031 N N . ASP A 1 134 ? 12.747 5.567 10.892 1.00 57.44 134 ASP A N 1
ATOM 1032 C CA . ASP A 1 134 ? 12.149 4.346 11.442 1.00 57.44 134 ASP A CA 1
ATOM 1033 C C . ASP A 1 134 ? 10.712 4.624 11.893 1.00 57.44 134 ASP A C 1
ATOM 1035 O O . ASP A 1 134 ? 10.435 5.228 12.930 1.00 57.44 134 ASP A O 1
ATOM 1039 N N . CYS A 1 135 ? 9.773 4.207 11.047 1.00 47.97 135 CYS A N 1
ATOM 1040 C CA . CYS A 1 135 ? 8.366 4.142 11.361 1.00 47.97 135 CYS A CA 1
ATOM 1041 C C . CYS A 1 135 ? 8.165 2.755 11.950 1.00 47.97 135 CYS A C 1
ATOM 1043 O O . CYS A 1 135 ? 7.534 1.896 11.331 1.00 47.97 135 CYS A O 1
ATOM 1045 N N . THR A 1 136 ? 8.742 2.480 13.113 1.00 40.03 136 THR A N 1
ATOM 1046 C CA . THR A 1 136 ? 8.182 1.409 13.922 1.00 40.03 136 THR A CA 1
ATOM 1047 C C . THR A 1 136 ? 6.762 1.859 14.234 1.00 40.03 136 THR A C 1
ATOM 1049 O O . THR A 1 136 ? 6.528 2.761 15.036 1.00 40.03 136 THR A O 1
ATOM 1052 N N . PHE A 1 137 ? 5.797 1.296 13.506 1.00 39.31 137 PHE A N 1
ATOM 1053 C CA . PHE A 1 137 ? 4.462 1.141 14.053 1.00 39.31 137 PHE A CA 1
ATOM 1054 C C . PHE A 1 137 ? 4.691 0.360 15.343 1.00 39.31 137 PHE A C 1
ATOM 1056 O O . PHE A 1 137 ? 5.097 -0.803 15.276 1.00 39.31 137 PHE A O 1
ATOM 1063 N N . GLY A 1 138 ? 4.621 1.067 16.473 1.00 35.41 138 GLY A N 1
ATOM 1064 C CA . GLY A 1 138 ? 4.638 0.444 17.791 1.00 35.41 138 GLY A CA 1
ATOM 1065 C C . GLY A 1 138 ? 3.590 -0.652 17.869 1.00 35.41 138 GLY A C 1
ATOM 1066 O O . GLY A 1 138 ? 2.525 -0.488 17.225 1.00 35.41 138 GLY A O 1
#

Foldseek 3Di:
DPPVDPVVVVLVVVLCVLLVQDPLLVLLVVLVVLLVVLVVVVVVVVVVVVCVVPDDDDPVVVVLVVCVVVQQWDFDDDPDDPPAGDIGGDPNVVVVCSVCSSVVSNCSSPVPVVVDDSVRSVVSSVVSNVSRDPPPND